Protein AF-A0A3D0I665-F1 (afdb_monomer_lite)

Structure (mmCIF, N/CA/C/O backbone):
data_AF-A0A3D0I665-F1
#
_entry.id   AF-A0A3D0I665-F1
#
loop_
_atom_site.group_PDB
_atom_site.id
_atom_site.type_symbol
_atom_site.label_atom_id
_atom_site.label_alt_id
_atom_site.label_comp_id
_atom_site.label_asym_id
_atom_site.label_entity_id
_atom_site.label_seq_id
_atom_site.pdbx_PDB_ins_code
_atom_site.Cartn_x
_atom_site.Cartn_y
_atom_site.Cartn_z
_atom_site.occupancy
_atom_site.B_iso_or_equiv
_atom_site.auth_seq_id
_atom_site.auth_comp_id
_atom_site.auth_asym_id
_atom_site.auth_atom_id
_atom_site.pdbx_PDB_model_num
ATOM 1 N N . MET A 1 1 ? 45.250 -10.793 -12.141 1.00 33.66 1 MET A N 1
ATOM 2 C CA . MET A 1 1 ? 44.641 -9.459 -12.327 1.00 33.66 1 MET A CA 1
ATOM 3 C C . MET A 1 1 ? 43.153 -9.676 -12.573 1.00 33.66 1 MET A C 1
ATOM 5 O O . MET A 1 1 ? 42.750 -9.914 -13.698 1.00 33.66 1 MET A O 1
ATOM 9 N N . LEU A 1 2 ? 42.382 -9.781 -11.490 1.00 35.19 2 LEU A N 1
ATOM 10 C CA . LEU A 1 2 ? 41.029 -10.352 -11.458 1.00 35.19 2 LEU A CA 1
ATOM 11 C C . LEU A 1 2 ? 40.152 -9.392 -10.640 1.00 35.19 2 LEU A C 1
ATOM 13 O O . LEU A 1 2 ? 39.762 -9.701 -9.528 1.00 35.19 2 LEU A O 1
ATOM 17 N N . LEU A 1 3 ? 40.002 -8.157 -11.130 1.00 36.41 3 LEU A N 1
ATOM 18 C CA . LEU A 1 3 ? 39.345 -7.042 -10.428 1.00 36.41 3 LEU A CA 1
ATOM 19 C C . LEU A 1 3 ? 38.854 -5.999 -11.455 1.00 36.41 3 LEU A C 1
ATOM 21 O O . LEU A 1 3 ? 39.326 -4.869 -11.494 1.00 36.41 3 LEU A O 1
ATOM 25 N N . ALA A 1 4 ? 37.940 -6.405 -12.340 1.00 33.19 4 ALA A N 1
ATOM 26 C CA . ALA A 1 4 ? 37.236 -5.494 -13.257 1.00 33.19 4 ALA A CA 1
ATOM 27 C C . ALA A 1 4 ? 35.790 -5.953 -13.554 1.00 33.19 4 ALA A C 1
ATOM 29 O O . ALA A 1 4 ? 35.271 -5.724 -14.638 1.00 33.19 4 ALA A O 1
ATOM 30 N N . LEU A 1 5 ? 35.139 -6.632 -12.601 1.00 39.28 5 LEU A N 1
ATOM 31 C CA . LEU A 1 5 ? 33.768 -7.161 -12.734 1.00 39.28 5 LEU A CA 1
ATOM 32 C C . LEU A 1 5 ? 32.715 -6.321 -11.983 1.00 39.28 5 LEU A C 1
ATOM 34 O O . LEU A 1 5 ? 31.595 -6.769 -11.784 1.00 39.28 5 LEU A O 1
ATOM 38 N N . GLY A 1 6 ? 33.067 -5.109 -11.546 1.00 36.59 6 GLY A N 1
ATOM 39 C CA . GLY A 1 6 ? 32.238 -4.308 -10.636 1.00 36.59 6 GLY A CA 1
ATOM 40 C C . GLY A 1 6 ? 31.357 -3.225 -11.266 1.00 36.59 6 GLY A C 1
ATOM 41 O O . GLY A 1 6 ? 30.716 -2.503 -10.513 1.00 36.59 6 GLY A O 1
ATOM 42 N N . SER A 1 7 ? 31.331 -3.047 -12.594 1.00 40.44 7 SER A N 1
ATOM 43 C CA . SER A 1 7 ? 30.630 -1.895 -13.205 1.00 40.44 7 SER A CA 1
ATOM 44 C C . SER A 1 7 ? 29.957 -2.138 -14.562 1.00 40.44 7 SER A C 1
ATOM 46 O O . SER A 1 7 ? 29.512 -1.178 -15.183 1.00 40.44 7 SER A O 1
ATOM 48 N N . ALA A 1 8 ? 29.867 -3.381 -15.039 1.00 48.97 8 ALA A N 1
ATOM 49 C CA . ALA A 1 8 ? 29.182 -3.714 -16.290 1.00 48.97 8 ALA A CA 1
ATOM 50 C C . ALA A 1 8 ? 27.974 -4.609 -15.988 1.00 48.97 8 ALA A C 1
ATOM 52 O O . ALA A 1 8 ? 28.059 -5.832 -16.086 1.00 48.97 8 ALA A O 1
ATOM 53 N N . GLY A 1 9 ? 26.870 -4.000 -15.549 1.00 57.94 9 GLY A N 1
ATOM 54 C CA . GLY A 1 9 ? 25.585 -4.695 -15.511 1.00 57.94 9 GLY A CA 1
ATOM 55 C C . GLY A 1 9 ? 25.193 -5.135 -16.924 1.00 57.94 9 GLY A C 1
ATOM 56 O O . GLY A 1 9 ? 25.572 -4.502 -17.911 1.00 57.94 9 GLY A O 1
ATOM 57 N N . CYS A 1 10 ? 24.465 -6.242 -17.041 1.00 78.94 10 CYS A N 1
ATOM 58 C CA . CYS A 1 10 ? 23.887 -6.634 -18.320 1.00 78.94 10 CYS A CA 1
ATOM 59 C C . CYS A 1 10 ? 22.821 -5.616 -18.759 1.00 78.94 10 CYS A C 1
ATOM 61 O O . CYS A 1 10 ? 22.209 -4.942 -17.925 1.00 78.94 10 CYS A O 1
ATOM 63 N N . VAL A 1 11 ? 22.585 -5.496 -20.065 1.00 82.12 11 VAL A N 1
ATOM 64 C CA . VAL A 1 11 ? 21.561 -4.609 -20.635 1.00 82.12 11 VAL A CA 1
ATOM 65 C C . VAL A 1 11 ? 20.194 -4.934 -20.039 1.00 82.12 11 VAL A C 1
ATOM 67 O O . VAL A 1 11 ? 19.443 -4.020 -19.704 1.00 82.12 11 VAL A O 1
ATOM 70 N N . THR A 1 12 ? 19.893 -6.219 -19.827 1.00 79.12 12 THR A N 1
ATOM 71 C CA . THR A 1 12 ? 18.653 -6.651 -19.168 1.00 79.12 12 THR A CA 1
ATOM 72 C C . THR A 1 12 ? 18.549 -6.122 -17.736 1.00 79.12 12 THR A C 1
ATOM 74 O O . THR A 1 12 ? 17.495 -5.621 -17.355 1.00 79.12 12 THR A O 1
ATOM 77 N N . GLY A 1 13 ? 19.633 -6.166 -16.956 1.00 78.62 13 GLY A N 1
ATOM 78 C CA . GLY A 1 13 ? 19.670 -5.617 -15.597 1.00 78.62 13 GLY A CA 1
ATOM 79 C C . GLY A 1 13 ? 19.410 -4.112 -15.588 1.00 78.62 13 GLY A C 1
ATOM 80 O O . GLY A 1 13 ? 18.523 -3.643 -14.884 1.00 78.62 13 GLY A O 1
ATOM 81 N N . HIS A 1 14 ? 20.076 -3.369 -16.474 1.00 83.38 14 HIS A N 1
ATOM 82 C CA . HIS A 1 14 ? 19.853 -1.929 -16.612 1.00 83.38 14 HIS A CA 1
ATOM 83 C C . HIS A 1 14 ? 18.431 -1.569 -17.069 1.00 83.38 14 HIS A C 1
ATOM 85 O O . HIS A 1 14 ? 17.900 -0.540 -16.649 1.00 83.38 14 HIS A O 1
ATOM 91 N N . LEU A 1 15 ? 17.793 -2.400 -17.901 1.00 85.06 15 LEU A N 1
ATOM 92 C CA . LEU A 1 15 ? 16.385 -2.226 -18.267 1.00 85.06 15 LEU A CA 1
ATOM 93 C C . LEU A 1 15 ? 15.468 -2.383 -17.047 1.00 85.06 15 LEU A C 1
ATOM 95 O O . LEU A 1 15 ? 14.568 -1.562 -16.867 1.00 85.06 15 LEU A O 1
ATOM 99 N N . PHE A 1 16 ? 15.711 -3.386 -16.199 1.00 83.81 16 PHE A N 1
ATOM 100 C CA . PHE A 1 16 ? 14.962 -3.575 -14.954 1.00 83.81 16 PHE A CA 1
ATOM 101 C C . PHE A 1 16 ? 15.195 -2.446 -13.954 1.00 83.81 16 PHE A C 1
ATOM 103 O O . PHE A 1 16 ? 14.220 -1.902 -13.438 1.00 83.81 16 PHE A O 1
ATOM 110 N N . ASP A 1 17 ? 16.444 -2.033 -13.744 1.00 84.00 17 ASP A N 1
ATOM 111 C CA . ASP A 1 17 ? 16.779 -0.919 -12.853 1.00 84.00 17 ASP A CA 1
ATOM 112 C C . ASP A 1 17 ? 16.073 0.368 -13.306 1.00 84.00 17 ASP A C 1
ATOM 114 O O . ASP A 1 17 ? 15.386 1.031 -12.527 1.00 84.00 17 ASP A O 1
ATOM 118 N N . ALA A 1 18 ? 16.125 0.674 -14.609 1.00 86.12 18 ALA A N 1
ATOM 119 C CA . ALA A 1 18 ? 15.436 1.827 -15.187 1.00 86.12 18 ALA A CA 1
ATOM 120 C C . ALA A 1 18 ? 13.902 1.718 -15.103 1.00 86.12 18 ALA A C 1
ATOM 122 O O . ALA A 1 18 ? 13.189 2.734 -15.128 1.00 86.12 18 ALA A O 1
ATOM 123 N N . ALA A 1 19 ? 13.371 0.501 -15.022 1.00 88.25 19 ALA A N 1
ATOM 124 C CA . ALA A 1 19 ? 11.950 0.220 -14.886 1.00 88.25 19 ALA A CA 1
ATOM 125 C C . ALA A 1 19 ? 11.481 0.135 -13.433 1.00 88.25 19 ALA A C 1
ATOM 127 O O . ALA A 1 19 ? 10.270 0.194 -13.214 1.00 88.25 19 ALA A O 1
ATOM 128 N N . LEU A 1 20 ? 12.389 0.071 -12.458 1.00 90.25 20 LEU A N 1
ATOM 129 C CA . LEU A 1 20 ? 12.048 -0.027 -11.046 1.00 90.25 20 LEU A CA 1
ATOM 130 C C . LEU A 1 20 ? 11.296 1.223 -10.583 1.00 90.25 20 LEU A C 1
ATOM 132 O O . LEU A 1 20 ? 11.662 2.366 -10.885 1.00 90.25 20 LEU A O 1
ATOM 136 N N . ARG A 1 21 ? 10.200 1.007 -9.869 1.00 92.75 21 ARG A N 1
ATOM 137 C CA . ARG A 1 21 ? 9.340 2.045 -9.315 1.00 92.75 21 ARG A CA 1
ATOM 138 C C . ARG A 1 21 ? 9.183 1.795 -7.833 1.00 92.75 21 ARG A C 1
ATOM 140 O O . ARG A 1 21 ? 8.886 0.681 -7.412 1.00 92.75 21 ARG A O 1
ATOM 147 N N . ARG A 1 22 ? 9.339 2.853 -7.050 1.00 93.38 22 ARG A N 1
ATOM 148 C CA . ARG A 1 22 ? 9.005 2.842 -5.632 1.00 93.38 22 ARG A CA 1
ATOM 149 C C . ARG A 1 22 ? 7.730 3.640 -5.435 1.00 93.38 22 ARG A C 1
ATOM 151 O O . ARG A 1 22 ? 7.621 4.766 -5.913 1.00 93.38 22 ARG A O 1
ATOM 158 N N . GLU A 1 23 ? 6.763 3.048 -4.758 1.00 94.19 23 GLU A N 1
ATOM 159 C CA . GLU A 1 23 ? 5.492 3.681 -4.428 1.00 94.19 23 GLU A CA 1
ATOM 160 C C . GLU A 1 23 ? 5.450 3.895 -2.914 1.00 94.19 23 GLU A C 1
ATOM 162 O O . GLU A 1 23 ? 5.516 2.932 -2.152 1.00 94.19 23 GLU A O 1
ATOM 167 N N . GLN A 1 24 ? 5.372 5.152 -2.478 1.00 93.06 24 GLN A N 1
ATOM 168 C CA . GLN A 1 24 ? 5.305 5.521 -1.059 1.00 93.06 24 GLN A CA 1
ATOM 169 C C . GLN A 1 24 ? 3.990 6.249 -0.770 1.00 93.06 24 GLN A C 1
ATOM 171 O O . GLN A 1 24 ? 3.637 7.152 -1.535 1.00 93.06 24 GLN A O 1
ATOM 176 N N . PRO A 1 25 ? 3.260 5.900 0.302 1.00 92.56 25 PRO A N 1
ATOM 177 C CA . PRO A 1 25 ? 2.035 6.606 0.659 1.00 92.56 25 PRO A CA 1
ATOM 178 C C . PRO A 1 25 ? 2.342 8.060 1.047 1.00 92.56 25 PRO A C 1
ATOM 180 O O . PRO A 1 25 ? 3.292 8.330 1.777 1.00 92.56 25 PRO A O 1
ATOM 183 N N . VAL A 1 26 ? 1.536 9.000 0.551 1.00 92.25 26 VAL A N 1
ATOM 184 C CA . VAL A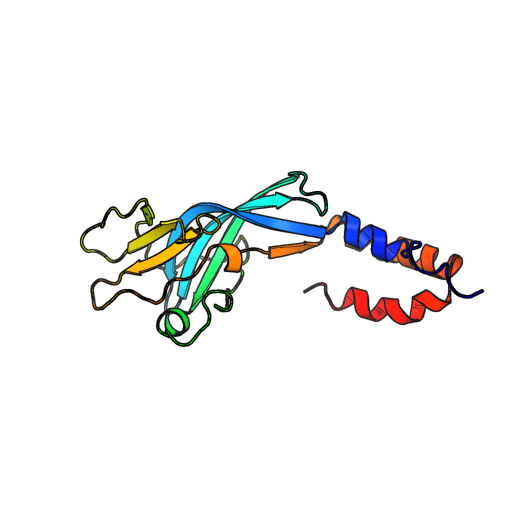 1 26 ? 1.681 10.441 0.844 1.00 92.25 26 VAL A CA 1
ATOM 185 C C . VAL A 1 26 ? 0.405 11.090 1.377 1.00 92.25 26 VAL A C 1
ATOM 187 O O . VAL A 1 26 ? 0.469 12.177 1.944 1.00 92.25 26 VAL A O 1
ATOM 190 N N . SER A 1 27 ? -0.751 10.445 1.208 1.00 91.50 27 SER A N 1
ATOM 191 C CA . SER A 1 27 ? -2.020 10.880 1.797 1.00 91.50 27 SER A CA 1
ATOM 192 C C . SER A 1 27 ? -2.988 9.713 1.943 1.00 91.50 27 SER A C 1
ATOM 194 O O . SER A 1 27 ? -2.988 8.803 1.116 1.00 91.50 27 SER A O 1
ATOM 196 N N . TYR A 1 28 ? -3.844 9.779 2.960 1.00 92.25 28 TYR A N 1
ATOM 197 C CA . TYR A 1 28 ? -4.844 8.764 3.301 1.00 92.25 28 TYR A CA 1
ATOM 198 C C . TYR A 1 28 ? -6.222 9.414 3.250 1.00 92.25 28 TYR A C 1
ATOM 200 O O . TYR A 1 28 ? -6.384 10.537 3.727 1.00 92.25 28 TYR A O 1
ATOM 208 N N . HIS A 1 29 ? -7.196 8.751 2.635 1.00 91.12 29 HIS A N 1
ATOM 209 C CA . HIS A 1 29 ? -8.495 9.379 2.354 1.00 91.12 29 HIS A CA 1
ATOM 210 C C . HIS A 1 29 ? -9.698 8.470 2.582 1.00 91.12 29 HIS A C 1
ATOM 212 O O . HIS A 1 29 ? -10.807 8.984 2.721 1.00 91.12 29 HIS A O 1
ATOM 218 N N . ASP A 1 30 ? -9.496 7.156 2.671 1.00 91.56 30 ASP A N 1
ATOM 219 C CA . ASP A 1 30 ? -10.571 6.205 2.932 1.00 91.56 30 ASP A CA 1
ATOM 220 C C . ASP A 1 30 ? -10.086 5.117 3.889 1.00 91.56 30 ASP A C 1
ATOM 222 O O . ASP A 1 30 ? -8.948 4.656 3.802 1.00 91.56 30 ASP A O 1
ATOM 226 N N . ALA A 1 31 ? -10.962 4.692 4.789 1.00 93.75 31 ALA A N 1
ATOM 227 C CA . ALA A 1 31 ? -10.774 3.503 5.601 1.00 93.75 31 ALA A CA 1
ATOM 228 C C . ALA A 1 31 ? -12.118 2.806 5.757 1.00 93.75 31 ALA A C 1
ATOM 230 O O . ALA A 1 31 ? -13.154 3.449 5.936 1.00 93.75 31 ALA A O 1
ATOM 231 N N . LEU A 1 32 ? -12.116 1.482 5.709 1.00 94.38 32 LEU A N 1
ATOM 232 C CA . LEU A 1 32 ? -13.324 0.687 5.870 1.00 94.38 32 LEU A CA 1
ATOM 233 C C . LEU A 1 32 ? -13.022 -0.661 6.507 1.00 94.38 32 LEU A C 1
ATOM 235 O O . LEU A 1 32 ? -11.926 -1.197 6.378 1.00 94.38 32 LEU A O 1
ATOM 239 N N . ILE A 1 33 ? -14.026 -1.213 7.175 1.00 93.00 33 ILE A N 1
ATOM 240 C CA . ILE A 1 33 ? -14.021 -2.588 7.664 1.00 93.00 33 ILE A CA 1
ATOM 241 C C . ILE A 1 33 ? -14.824 -3.445 6.696 1.00 93.00 33 ILE A C 1
ATOM 243 O O . ILE A 1 33 ? -16.039 -3.265 6.583 1.00 93.00 33 ILE A O 1
ATOM 247 N N . ASP A 1 34 ? -14.148 -4.370 6.023 1.00 92.19 34 ASP A N 1
ATOM 248 C CA . ASP A 1 34 ? -14.741 -5.354 5.119 1.00 92.19 34 ASP A CA 1
ATOM 249 C C . ASP A 1 34 ? -14.516 -6.760 5.682 1.00 92.19 34 ASP A C 1
ATOM 251 O O . ASP A 1 34 ? -13.418 -7.316 5.619 1.00 92.19 34 ASP A O 1
ATOM 255 N N . GLY A 1 35 ? -15.547 -7.310 6.326 1.00 90.19 35 GLY A N 1
ATOM 256 C CA . GLY A 1 35 ? -15.428 -8.563 7.070 1.00 90.19 35 GLY A CA 1
ATOM 257 C C . GLY A 1 35 ? -14.377 -8.469 8.182 1.00 90.19 35 GLY A C 1
ATOM 258 O O . GLY A 1 35 ? -14.490 -7.628 9.071 1.00 90.19 35 GLY A O 1
ATOM 259 N N . ASP A 1 36 ? -13.358 -9.333 8.127 1.00 91.06 36 ASP A N 1
ATOM 260 C CA . ASP A 1 36 ? -12.236 -9.366 9.083 1.00 91.06 36 ASP A CA 1
ATOM 261 C C . ASP A 1 36 ? -11.020 -8.545 8.614 1.00 91.06 36 ASP A C 1
ATOM 263 O O . ASP A 1 36 ? -9.887 -8.800 9.018 1.00 91.06 36 ASP A O 1
ATOM 267 N N . ARG A 1 37 ? -11.221 -7.575 7.715 1.00 93.06 37 ARG A N 1
ATOM 268 C CA . ARG A 1 37 ? -10.135 -6.770 7.147 1.00 93.06 37 ARG A CA 1
ATOM 269 C C . ARG A 1 37 ? -10.388 -5.281 7.342 1.00 93.06 37 ARG A C 1
ATOM 271 O O . ARG A 1 37 ? -11.485 -4.788 7.085 1.00 93.06 37 ARG A O 1
ATOM 278 N N . LEU A 1 38 ? -9.349 -4.556 7.741 1.00 93.06 38 LEU A N 1
ATOM 279 C CA . LEU A 1 38 ? -9.261 -3.110 7.588 1.00 93.06 38 LEU A CA 1
ATOM 280 C C . LEU A 1 38 ? -8.718 -2.819 6.190 1.00 93.06 38 LEU A C 1
ATOM 282 O O . LEU A 1 38 ? -7.580 -3.166 5.890 1.00 93.06 38 LEU A O 1
ATOM 286 N N . VAL A 1 39 ? -9.506 -2.170 5.342 1.00 94.62 39 VAL A N 1
ATOM 287 C CA . VAL A 1 39 ? -9.050 -1.695 4.035 1.00 94.62 39 VAL A CA 1
ATOM 288 C C . VAL A 1 39 ? -8.768 -0.202 4.123 1.00 94.62 39 VAL A C 1
ATOM 290 O O . VAL A 1 39 ? -9.612 0.569 4.577 1.00 94.62 39 VAL A O 1
ATOM 293 N N . LEU A 1 40 ? -7.584 0.199 3.672 1.00 94.44 40 LEU A N 1
ATOM 294 C CA . LEU A 1 40 ? -7.100 1.572 3.663 1.00 94.44 40 LEU A CA 1
ATOM 295 C C . LEU A 1 40 ? -6.906 2.051 2.221 1.00 94.44 40 LEU A C 1
ATOM 297 O O . LEU A 1 40 ? -6.204 1.414 1.432 1.00 94.44 40 LEU A O 1
ATOM 301 N N . GLY A 1 41 ? -7.521 3.184 1.895 1.00 94.06 41 GLY A N 1
ATOM 302 C CA . GLY A 1 41 ? -7.343 3.922 0.650 1.00 94.06 41 GLY A CA 1
ATOM 303 C C . GLY A 1 41 ? -6.329 5.051 0.819 1.00 94.06 41 GLY A C 1
ATOM 304 O O . GLY A 1 41 ? -6.421 5.856 1.752 1.00 94.06 41 GLY A O 1
ATOM 305 N N . TYR A 1 42 ? -5.357 5.110 -0.087 1.00 94.25 42 TYR A N 1
ATOM 306 C CA . TYR A 1 42 ? -4.271 6.081 -0.029 1.00 94.25 42 TYR A CA 1
ATOM 307 C C . TYR A 1 42 ? -3.789 6.493 -1.417 1.00 94.25 42 TYR A C 1
ATOM 309 O O . TYR A 1 42 ? -3.853 5.725 -2.375 1.00 94.25 42 TYR A O 1
ATOM 317 N N . THR A 1 43 ? -3.239 7.700 -1.508 1.00 95.31 43 THR A N 1
ATOM 318 C CA . THR A 1 43 ? -2.488 8.144 -2.680 1.00 95.31 43 THR A CA 1
ATOM 319 C C . THR A 1 43 ? -1.011 7.846 -2.448 1.00 95.31 43 THR A C 1
ATOM 321 O O . THR A 1 43 ? -0.429 8.270 -1.445 1.00 95.31 43 THR A O 1
ATOM 324 N N . ALA A 1 44 ? -0.386 7.143 -3.387 1.00 95.50 44 ALA A N 1
ATOM 325 C CA . ALA A 1 44 ? 1.043 6.872 -3.398 1.00 95.50 44 ALA A CA 1
ATOM 326 C C . ALA A 1 44 ? 1.774 7.797 -4.380 1.00 95.50 44 ALA A C 1
ATOM 328 O O . ALA A 1 44 ? 1.342 7.981 -5.522 1.00 95.50 44 ALA A O 1
ATOM 329 N N . LEU A 1 45 ? 2.908 8.354 -3.956 1.00 95.94 45 LEU A N 1
ATOM 330 C CA . LEU A 1 45 ? 3.879 8.977 -4.847 1.00 95.94 45 LEU A CA 1
ATOM 331 C C . LEU A 1 45 ? 4.735 7.880 -5.478 1.00 95.94 45 LEU A C 1
ATOM 333 O O . LEU A 1 45 ? 5.342 7.076 -4.773 1.00 95.94 45 LEU A O 1
ATOM 337 N N . VAL A 1 46 ? 4.794 7.872 -6.807 1.00 95.44 46 VAL A N 1
ATOM 338 C CA . VAL A 1 46 ? 5.624 6.946 -7.575 1.00 95.44 46 VAL A CA 1
ATOM 339 C C . VAL A 1 46 ? 6.934 7.640 -7.925 1.00 95.44 46 VAL A C 1
ATOM 341 O O . VAL A 1 46 ? 6.924 8.684 -8.584 1.00 95.44 46 VAL A O 1
ATOM 344 N N . THR A 1 47 ? 8.056 7.053 -7.529 1.00 94.44 47 THR A N 1
ATOM 345 C CA . THR A 1 47 ? 9.407 7.521 -7.847 1.00 94.44 47 THR A CA 1
ATOM 346 C C . THR A 1 47 ? 10.197 6.458 -8.609 1.00 94.44 47 THR A C 1
ATOM 348 O O . THR A 1 47 ? 9.850 5.275 -8.598 1.00 94.44 47 THR A O 1
ATOM 351 N N . ASN A 1 48 ? 11.239 6.878 -9.326 1.00 91.56 48 ASN A N 1
ATOM 352 C CA . ASN A 1 48 ? 12.275 5.964 -9.818 1.00 91.56 48 ASN A CA 1
ATOM 353 C C . ASN A 1 48 ? 13.337 5.694 -8.728 1.00 91.56 48 ASN A C 1
ATOM 355 O O . ASN A 1 48 ? 13.258 6.222 -7.617 1.00 91.56 48 ASN A O 1
ATOM 359 N N . ASP A 1 49 ? 14.353 4.907 -9.075 1.00 84.81 49 ASP A N 1
ATOM 360 C CA . ASP A 1 49 ? 15.528 4.614 -8.242 1.00 84.81 49 ASP A CA 1
ATOM 361 C C . ASP A 1 49 ? 16.272 5.873 -7.751 1.00 84.81 49 ASP A C 1
ATOM 363 O O . ASP A 1 49 ? 16.713 5.934 -6.605 1.00 84.81 49 ASP A O 1
ATOM 367 N N . SER A 1 50 ? 16.336 6.918 -8.579 1.00 85.81 50 SER A N 1
ATOM 368 C CA . SER A 1 50 ? 16.973 8.197 -8.268 1.00 85.81 50 SER A CA 1
ATOM 369 C C . SER A 1 50 ? 16.098 9.123 -7.411 1.00 85.81 50 SER A C 1
ATOM 371 O O . SER A 1 50 ? 16.445 10.291 -7.228 1.00 85.81 50 SER A O 1
ATOM 373 N N . GLY A 1 51 ? 14.923 8.667 -6.961 1.00 88.25 51 GLY A N 1
ATOM 374 C CA . GLY A 1 51 ? 13.973 9.453 -6.168 1.00 88.25 51 GLY A CA 1
ATOM 375 C C . GLY A 1 51 ? 13.199 10.523 -6.951 1.00 88.25 51 GLY A C 1
ATOM 376 O O . GLY A 1 51 ? 12.440 11.291 -6.361 1.00 88.25 51 GLY A O 1
ATOM 377 N N . LYS A 1 52 ? 13.340 10.586 -8.279 1.00 93.44 52 LYS A N 1
ATOM 378 C CA . LYS A 1 52 ? 12.574 11.497 -9.136 1.00 93.44 52 LYS A CA 1
ATOM 379 C C . LYS A 1 52 ? 11.106 11.078 -9.149 1.00 93.44 52 LYS A C 1
ATOM 381 O O . LYS A 1 52 ? 10.780 9.946 -9.501 1.00 93.44 52 LYS A O 1
ATOM 386 N N . ALA A 1 53 ? 10.218 12.019 -8.832 1.00 94.44 53 ALA A N 1
ATOM 387 C CA . ALA A 1 53 ? 8.776 11.823 -8.927 1.00 94.44 53 ALA A CA 1
ATOM 388 C C . ALA A 1 53 ? 8.339 11.591 -10.381 1.00 94.44 53 ALA A C 1
ATOM 390 O O . ALA A 1 53 ? 8.657 12.373 -11.280 1.00 94.44 53 ALA A O 1
ATOM 391 N N . LEU A 1 54 ? 7.588 10.514 -10.592 1.00 93.44 54 LEU A N 1
ATOM 392 C CA . LEU A 1 54 ? 7.031 10.114 -11.884 1.00 93.44 54 LEU A CA 1
ATOM 393 C C . LEU A 1 54 ? 5.521 10.345 -11.954 1.00 93.44 54 LEU A C 1
ATOM 395 O O . LEU A 1 54 ? 4.981 10.541 -13.038 1.00 93.44 54 LEU A O 1
ATOM 399 N N . GLY A 1 55 ? 4.838 10.328 -10.810 1.00 94.56 55 GLY A N 1
ATOM 400 C CA . GLY A 1 55 ? 3.402 10.565 -10.741 1.00 94.56 55 GLY A CA 1
ATOM 401 C C . GLY A 1 55 ? 2.812 10.179 -9.394 1.00 94.56 55 GLY A C 1
ATOM 402 O O . GLY A 1 55 ? 3.531 9.851 -8.451 1.00 94.56 55 GLY A O 1
ATOM 403 N N . ARG A 1 56 ? 1.484 10.215 -9.320 1.00 95.38 56 ARG A N 1
ATOM 404 C CA . ARG A 1 56 ? 0.707 9.745 -8.172 1.00 95.38 56 ARG A CA 1
ATOM 405 C C . ARG A 1 56 ? -0.242 8.641 -8.617 1.00 95.38 56 ARG A C 1
ATOM 407 O O . ARG A 1 56 ? -0.697 8.662 -9.761 1.00 95.38 56 ARG A O 1
ATOM 414 N N . LYS A 1 57 ? -0.528 7.697 -7.727 1.00 93.81 57 LYS A N 1
ATOM 415 C CA . LYS A 1 57 ? -1.499 6.626 -7.958 1.00 93.81 57 LYS A CA 1
ATOM 416 C C . LYS A 1 57 ? -2.385 6.437 -6.746 1.00 93.81 57 LYS A C 1
ATOM 418 O O . LYS A 1 57 ? -1.901 6.470 -5.620 1.00 93.81 57 LYS A O 1
ATOM 423 N N . GLU A 1 58 ? -3.658 6.198 -7.003 1.00 93.94 58 GLU A N 1
ATOM 424 C CA . GLU A 1 58 ? -4.583 5.742 -5.977 1.00 93.94 58 GLU A CA 1
ATOM 425 C C . GLU A 1 58 ? -4.352 4.261 -5.712 1.00 93.94 58 GLU A C 1
ATOM 427 O O . GLU A 1 58 ? -4.160 3.481 -6.645 1.00 93.94 58 GLU A O 1
ATOM 432 N N . ARG A 1 59 ? -4.313 3.896 -4.435 1.00 94.25 59 ARG A N 1
ATOM 433 C CA . ARG A 1 59 ? -4.004 2.551 -3.968 1.00 94.25 59 ARG A CA 1
ATOM 434 C C . ARG A 1 59 ? -4.926 2.146 -2.843 1.00 94.25 59 ARG A C 1
ATOM 436 O O . ARG A 1 59 ? -5.486 2.970 -2.118 1.00 94.25 59 ARG A O 1
ATOM 443 N N . ARG A 1 60 ? -5.056 0.831 -2.709 1.00 94.06 60 ARG A N 1
ATOM 444 C CA . ARG A 1 60 ? -5.789 0.186 -1.632 1.00 94.06 60 ARG A CA 1
ATOM 445 C C . ARG A 1 60 ? -4.962 -0.943 -1.052 1.00 94.06 60 ARG A C 1
ATOM 447 O O . ARG A 1 60 ? -4.286 -1.674 -1.780 1.00 94.06 60 ARG A O 1
ATOM 454 N N . ALA A 1 61 ? -5.014 -1.067 0.260 1.00 93.75 61 ALA A N 1
ATOM 455 C CA . ALA A 1 61 ? -4.368 -2.129 1.007 1.00 93.75 61 ALA A CA 1
ATOM 456 C C . ALA A 1 61 ? -5.350 -2.688 2.031 1.00 93.75 61 ALA A C 1
ATOM 458 O O . ALA A 1 61 ? -6.119 -1.925 2.606 1.00 93.75 61 ALA A O 1
ATOM 459 N N . ALA A 1 62 ? -5.324 -3.996 2.250 1.00 93.56 62 ALA A N 1
ATOM 460 C CA . ALA A 1 62 ? -6.098 -4.666 3.276 1.00 93.56 62 ALA A CA 1
ATOM 461 C C . ALA A 1 62 ? -5.164 -5.231 4.348 1.00 93.56 62 ALA A C 1
ATOM 463 O O . ALA A 1 62 ? -4.136 -5.831 4.044 1.00 93.56 62 ALA A O 1
ATOM 464 N N . LEU A 1 63 ? -5.545 -5.039 5.604 1.00 91.62 63 LEU A N 1
ATOM 465 C CA . LEU A 1 63 ? -4.879 -5.580 6.777 1.00 91.62 63 LEU A CA 1
ATOM 466 C C . LEU A 1 63 ? -5.868 -6.468 7.524 1.00 91.62 63 LEU A C 1
ATOM 468 O O . LEU A 1 63 ? -7.023 -6.094 7.720 1.00 91.62 63 LEU A O 1
ATOM 472 N N . SER A 1 64 ? -5.419 -7.639 7.953 1.00 90.69 64 SER A N 1
ATOM 473 C CA . SER A 1 64 ? -6.212 -8.546 8.783 1.00 90.69 64 SER A CA 1
ATOM 474 C C . SER A 1 64 ? -6.470 -7.922 10.157 1.00 90.69 64 SER A C 1
ATOM 476 O O . SER A 1 64 ? -5.538 -7.536 10.864 1.00 90.69 64 SER A O 1
ATOM 478 N N . LEU A 1 65 ? -7.737 -7.842 10.569 1.00 89.25 65 LEU A N 1
ATOM 479 C CA . LEU A 1 65 ? -8.099 -7.403 11.918 1.00 89.25 65 LEU A CA 1
ATOM 480 C C . LEU A 1 65 ? -7.621 -8.399 12.971 1.00 89.25 65 LEU A C 1
ATOM 482 O O . LEU A 1 65 ? -7.298 -7.998 14.088 1.00 89.25 65 LEU A O 1
ATOM 486 N N . THR A 1 66 ? -7.559 -9.685 12.624 1.00 87.88 66 THR A N 1
ATOM 487 C CA . THR A 1 66 ? -6.971 -10.708 13.489 1.00 87.88 66 THR A CA 1
ATOM 488 C C . THR A 1 66 ? -5.493 -10.426 13.744 1.00 87.88 66 THR A C 1
ATOM 490 O O . THR A 1 66 ? -5.067 -10.499 14.894 1.00 87.88 66 THR A O 1
ATOM 493 N N . ASP A 1 67 ? -4.733 -10.017 12.725 1.00 84.94 67 ASP A N 1
ATOM 494 C CA . ASP A 1 67 ? -3.326 -9.648 12.905 1.00 84.94 67 ASP A CA 1
ATOM 495 C C . ASP A 1 67 ? -3.191 -8.336 13.677 1.00 84.94 67 ASP A C 1
ATOM 497 O O . ASP A 1 67 ? -2.392 -8.259 14.597 1.00 84.94 67 ASP A O 1
ATOM 501 N N . LEU A 1 68 ? -4.035 -7.332 13.434 1.00 84.25 68 LEU A N 1
ATOM 502 C CA . LEU A 1 68 ? -4.005 -6.086 14.214 1.00 84.25 68 LEU A CA 1
ATOM 503 C C . LEU A 1 68 ? -4.362 -6.274 15.705 1.00 84.25 68 LEU A C 1
ATOM 505 O O . LEU A 1 68 ? -4.047 -5.415 16.527 1.00 84.25 68 LEU A O 1
ATOM 509 N N . ARG A 1 69 ? -5.010 -7.383 16.090 1.00 82.75 69 ARG A N 1
ATOM 510 C CA . ARG A 1 69 ? -5.225 -7.746 17.509 1.00 82.75 69 ARG A CA 1
ATOM 511 C C . ARG A 1 69 ? -3.981 -8.352 18.161 1.00 82.75 69 ARG A C 1
ATOM 513 O O . ARG A 1 69 ? -3.927 -8.476 19.385 1.00 82.75 69 ARG A O 1
ATOM 520 N N . ARG A 1 70 ? -3.001 -8.767 17.361 1.00 78.12 70 ARG A N 1
ATOM 521 C CA . ARG A 1 70 ? -1.767 -9.402 17.813 1.00 78.12 70 ARG A CA 1
ATOM 522 C C . ARG A 1 70 ? -0.742 -8.338 18.182 1.00 78.12 70 ARG A C 1
ATOM 524 O O . ARG A 1 70 ? -0.133 -7.711 17.325 1.00 78.12 70 ARG A O 1
ATOM 531 N N . HIS A 1 71 ? -0.533 -8.152 19.483 1.00 69.12 71 HIS A N 1
ATOM 532 C CA . HIS A 1 71 ? 0.503 -7.256 20.011 1.00 69.12 71 HIS A CA 1
ATOM 533 C C . HIS A 1 71 ? 1.923 -7.857 19.944 1.00 69.12 71 HIS A C 1
ATOM 535 O O . HIS A 1 71 ? 2.879 -7.199 20.344 1.00 69.12 71 HIS A O 1
ATOM 541 N N . ASP A 1 72 ? 2.069 -9.107 19.484 1.00 71.38 72 ASP A N 1
ATOM 542 C CA . ASP A 1 72 ? 3.342 -9.830 19.373 1.00 71.38 72 ASP A CA 1
ATOM 543 C C . AS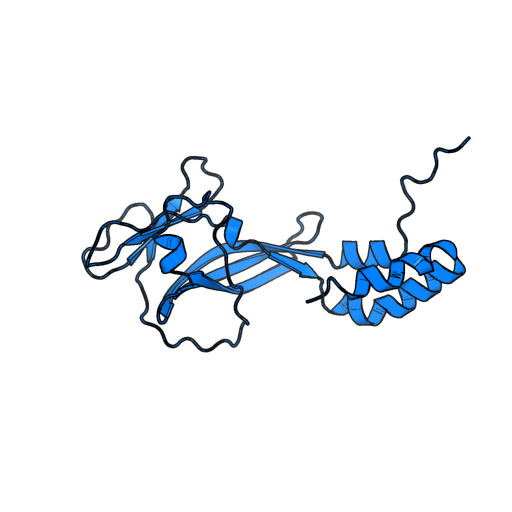P A 1 72 ? 4.068 -9.619 18.035 1.00 71.38 72 ASP A C 1
ATOM 545 O O . ASP A 1 72 ? 5.224 -10.023 17.903 1.00 71.38 72 ASP A O 1
ATOM 549 N N . LEU A 1 73 ? 3.426 -8.986 17.048 1.00 63.47 73 LEU A N 1
ATOM 550 C CA . LEU A 1 73 ? 4.059 -8.699 15.764 1.00 63.47 73 LEU A CA 1
ATOM 551 C C . LEU A 1 73 ? 4.895 -7.412 15.848 1.00 63.47 73 LEU A C 1
ATOM 553 O O . LEU A 1 73 ? 4.398 -6.389 16.326 1.00 63.47 73 LEU A O 1
ATOM 557 N N . PRO A 1 74 ? 6.154 -7.418 15.364 1.00 66.88 74 PRO A N 1
ATOM 558 C CA . PRO A 1 74 ? 6.875 -6.173 15.165 1.00 66.88 74 PRO A CA 1
ATOM 559 C C . PRO A 1 74 ? 6.102 -5.327 14.153 1.00 66.88 74 PRO A C 1
ATOM 561 O O . PRO A 1 74 ? 5.645 -5.832 13.129 1.00 66.88 74 PRO A O 1
ATOM 564 N N . VAL A 1 75 ? 5.956 -4.037 14.447 1.00 63.38 75 VAL A N 1
ATOM 565 C CA . VAL A 1 75 ? 5.037 -3.146 13.722 1.00 63.38 75 VAL A CA 1
ATOM 566 C C . VAL A 1 75 ? 5.376 -3.005 12.229 1.00 63.38 75 VAL A C 1
ATOM 568 O O . VAL A 1 75 ? 4.521 -2.710 11.401 1.00 63.38 75 VAL A O 1
ATOM 571 N N . GLU A 1 76 ? 6.624 -3.279 11.864 1.00 62.16 76 GLU A N 1
ATOM 572 C CA . GLU A 1 76 ? 7.110 -3.268 10.482 1.00 62.16 76 GLU A CA 1
ATOM 573 C C . GLU A 1 76 ? 6.720 -4.527 9.681 1.00 62.16 76 GLU A C 1
ATOM 575 O O . GLU A 1 76 ? 6.872 -4.550 8.463 1.00 62.16 76 GLU A O 1
ATOM 580 N N . ALA A 1 77 ? 6.219 -5.577 10.342 1.00 65.62 77 ALA A N 1
ATOM 581 C CA . ALA A 1 77 ? 5.954 -6.887 9.745 1.00 65.62 77 ALA A CA 1
ATOM 582 C C . ALA A 1 77 ? 4.462 -7.221 9.611 1.00 65.62 77 ALA A C 1
ATOM 584 O O . ALA A 1 77 ? 4.122 -8.384 9.380 1.00 65.62 77 ALA A O 1
ATOM 585 N N . PHE A 1 78 ? 3.563 -6.242 9.767 1.00 73.56 78 PHE A N 1
ATOM 586 C CA . PHE A 1 78 ? 2.144 -6.501 9.539 1.00 73.56 78 PHE A CA 1
ATOM 587 C C . PHE A 1 78 ? 1.931 -6.982 8.099 1.00 73.56 78 PHE A C 1
ATOM 589 O O . PHE A 1 78 ? 2.343 -6.293 7.163 1.00 73.56 78 PHE A O 1
ATOM 596 N N . PRO A 1 79 ? 1.305 -8.154 7.894 1.00 79.31 79 PRO A N 1
ATOM 597 C CA . PRO A 1 79 ? 1.031 -8.646 6.557 1.00 79.31 79 PRO A CA 1
ATOM 598 C C . PRO A 1 79 ? -0.004 -7.731 5.898 1.00 79.31 79 PRO A C 1
ATOM 600 O O . PRO A 1 79 ? -1.164 -7.671 6.310 1.00 79.31 79 PRO A O 1
ATOM 603 N N . VAL A 1 80 ? 0.435 -6.999 4.875 1.00 86.56 80 VAL A N 1
ATOM 604 C CA . VAL A 1 80 ? -0.420 -6.114 4.086 1.00 86.56 80 VAL A CA 1
ATOM 605 C C . VAL A 1 80 ? -0.754 -6.792 2.766 1.00 86.56 80 VAL A C 1
ATOM 607 O O . VAL A 1 80 ? 0.124 -7.079 1.955 1.00 86.56 80 VAL A O 1
ATOM 610 N N . GLU A 1 81 ? -2.042 -7.003 2.521 1.00 91.31 81 GLU A N 1
ATOM 611 C CA . GLU A 1 81 ? -2.540 -7.448 1.226 1.00 91.31 81 GLU A CA 1
ATOM 612 C C . GLU A 1 81 ? -2.743 -6.232 0.319 1.00 91.31 81 GLU A C 1
ATOM 614 O O . GLU A 1 81 ? -3.451 -5.274 0.636 1.00 91.31 81 GLU A O 1
ATOM 619 N N . HIS A 1 82 ? -2.097 -6.251 -0.835 1.00 89.94 82 HIS A N 1
ATOM 620 C CA . HIS A 1 82 ? -2.170 -5.184 -1.814 1.00 89.94 82 HIS A CA 1
ATOM 621 C C . HIS A 1 82 ? -3.314 -5.440 -2.791 1.00 89.94 82 HIS A C 1
ATOM 623 O O . HIS A 1 82 ? -3.219 -6.306 -3.652 1.00 89.94 82 HIS A O 1
ATOM 629 N N . LEU A 1 83 ? -4.394 -4.670 -2.656 1.00 89.19 83 LEU A N 1
ATOM 630 C CA . LEU A 1 83 ? -5.575 -4.838 -3.497 1.00 89.19 83 LEU A CA 1
ATOM 631 C C . LEU A 1 83 ? -5.349 -4.258 -4.895 1.00 89.19 83 LEU A C 1
ATOM 633 O O . LEU A 1 83 ? -4.610 -3.277 -5.065 1.00 89.19 83 LEU A O 1
ATOM 637 N N . ALA A 1 84 ? -6.019 -4.861 -5.877 1.00 86.88 84 ALA A N 1
ATOM 638 C CA . ALA A 1 84 ? -6.113 -4.323 -7.223 1.00 86.88 84 ALA A CA 1
ATOM 639 C C . ALA A 1 84 ? -6.947 -3.033 -7.222 1.00 86.88 84 ALA A C 1
ATOM 641 O O . ALA A 1 84 ? -7.808 -2.817 -6.361 1.00 86.88 84 ALA A O 1
ATOM 642 N N . ASP A 1 85 ? -6.693 -2.163 -8.198 1.00 78.88 85 ASP A N 1
ATOM 643 C CA . ASP A 1 85 ? -7.342 -0.849 -8.271 1.00 78.88 85 ASP A CA 1
ATOM 644 C C . ASP A 1 85 ? -8.874 -0.970 -8.471 1.00 78.88 85 ASP A C 1
ATOM 646 O O . ASP A 1 85 ? -9.630 -0.079 -8.075 1.00 78.88 85 ASP A O 1
ATOM 650 N N . ASP A 1 86 ? -9.344 -2.091 -9.027 1.00 80.94 86 ASP A N 1
ATOM 651 C CA . ASP A 1 86 ? -10.745 -2.418 -9.312 1.00 80.94 86 ASP A CA 1
ATOM 652 C C . ASP A 1 86 ? -11.403 -3.360 -8.286 1.00 80.94 86 ASP A C 1
ATOM 654 O O . ASP A 1 86 ? -12.579 -3.702 -8.441 1.00 80.94 86 ASP A O 1
ATOM 658 N N . SER A 1 87 ? -10.702 -3.743 -7.210 1.00 81.69 87 SER A N 1
ATOM 659 C CA . SER A 1 87 ? -11.282 -4.576 -6.151 1.00 81.69 87 SER A CA 1
ATOM 660 C C . SER A 1 87 ? -12.558 -3.928 -5.576 1.00 81.69 87 SER A C 1
ATOM 662 O O . SER A 1 87 ? -12.526 -2.748 -5.192 1.00 81.69 87 SER A O 1
ATOM 664 N N . PRO A 1 88 ? -13.684 -4.668 -5.492 1.00 81.06 88 PRO A N 1
ATOM 665 C CA . PRO A 1 88 ? -14.931 -4.134 -4.957 1.00 81.06 88 PRO A CA 1
ATOM 666 C C . PRO A 1 88 ? -14.781 -3.787 -3.474 1.00 81.06 88 PRO A C 1
ATOM 668 O O . PRO A 1 88 ? -14.108 -4.490 -2.726 1.00 81.06 88 PRO A O 1
ATOM 671 N N . LEU A 1 89 ? -15.429 -2.700 -3.050 1.00 82.69 89 LEU A N 1
ATOM 672 C CA . LEU A 1 89 ? -15.477 -2.279 -1.651 1.00 82.69 89 LEU A CA 1
ATOM 673 C C . LEU A 1 89 ? -16.871 -2.552 -1.092 1.00 82.69 89 LEU A C 1
ATOM 675 O O . LEU A 1 89 ? -17.830 -1.881 -1.472 1.00 82.69 89 LEU A O 1
ATOM 679 N N . THR A 1 90 ? -16.981 -3.528 -0.194 1.00 86.56 90 THR A N 1
ATOM 680 C CA . THR A 1 90 ? -18.267 -3.978 0.371 1.00 86.56 90 THR A CA 1
ATOM 681 C C . THR A 1 90 ? -18.457 -3.632 1.847 1.00 86.56 90 THR A C 1
ATOM 683 O O . THR A 1 90 ? -19.532 -3.855 2.401 1.00 86.56 90 THR A O 1
ATOM 686 N N . GLY A 1 91 ? -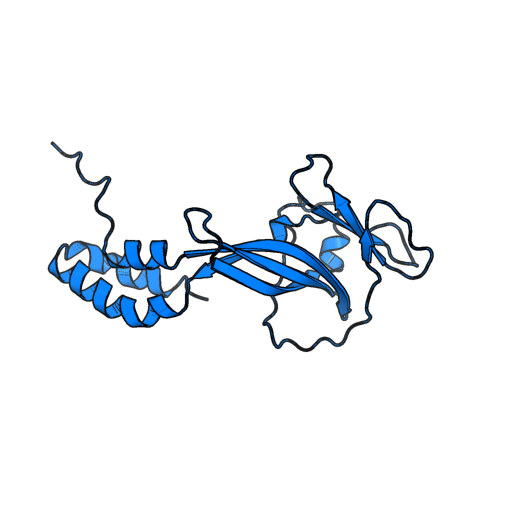17.433 -3.059 2.480 1.00 87.44 91 GLY A N 1
ATOM 687 C CA . GLY A 1 91 ? -17.386 -2.830 3.918 1.00 87.44 91 GLY A CA 1
ATOM 688 C C . GLY A 1 91 ? -18.012 -1.525 4.429 1.00 87.44 91 GLY A C 1
ATOM 689 O O . GLY A 1 91 ? -18.420 -0.634 3.681 1.00 87.44 91 GLY A O 1
ATOM 690 N N . ARG A 1 92 ? -18.036 -1.395 5.760 1.00 91.56 92 ARG A N 1
ATOM 691 C CA . ARG A 1 92 ? -18.464 -0.185 6.480 1.00 91.56 92 ARG A CA 1
ATOM 692 C C . ARG A 1 92 ? -17.318 0.821 6.538 1.00 91.56 92 ARG A C 1
ATOM 694 O O . ARG A 1 92 ? -16.271 0.506 7.097 1.00 91.56 92 ARG A O 1
ATOM 701 N N . ARG A 1 93 ? -17.541 2.049 6.063 1.00 91.88 93 ARG A N 1
ATOM 702 C CA . ARG A 1 93 ? -16.562 3.142 6.180 1.00 91.88 93 ARG A CA 1
ATOM 703 C C . ARG A 1 93 ? -16.305 3.545 7.629 1.00 91.88 93 ARG A C 1
ATOM 705 O O . ARG A 1 93 ? -17.230 3.595 8.440 1.00 91.88 93 ARG A O 1
ATOM 712 N N . LEU A 1 94 ? -15.052 3.870 7.912 1.00 91.06 94 LEU A N 1
ATOM 713 C CA . LEU A 1 94 ? -14.580 4.419 9.170 1.00 91.06 94 LEU A CA 1
ATOM 714 C C . LEU A 1 94 ? -14.189 5.888 8.969 1.00 91.06 94 LEU A C 1
ATOM 716 O O . LEU A 1 94 ? -13.517 6.212 7.988 1.00 91.06 94 LEU A O 1
ATOM 720 N N . PRO A 1 95 ? -14.570 6.788 9.887 1.00 90.31 95 PRO A N 1
ATOM 721 C CA . PRO A 1 95 ? -14.005 8.124 9.910 1.00 90.31 95 PRO A CA 1
ATOM 722 C C . PRO A 1 95 ? -12.499 8.059 10.205 1.00 90.31 95 PRO A C 1
ATOM 724 O O . PRO A 1 95 ? -12.042 7.261 11.029 1.00 90.31 95 PRO A O 1
ATOM 727 N N . LEU A 1 96 ? -11.746 8.925 9.527 1.00 90.12 96 LEU A N 1
ATOM 728 C CA . LEU A 1 96 ? -10.326 9.150 9.775 1.00 90.12 96 LEU A CA 1
ATOM 729 C C . LEU A 1 96 ? -10.173 10.288 10.786 1.00 90.12 96 LEU A C 1
ATOM 731 O O . LEU A 1 96 ? -10.693 11.384 10.571 1.00 90.12 96 LEU A O 1
ATOM 735 N N . ALA A 1 97 ? -9.463 10.027 11.877 1.00 88.62 97 ALA A N 1
ATOM 736 C CA . ALA A 1 97 ? -9.158 11.002 12.912 1.00 88.62 97 ALA A CA 1
ATOM 737 C C . ALA A 1 97 ? -7.681 11.399 12.809 1.00 88.62 97 ALA A C 1
ATOM 739 O O . ALA A 1 97 ? -6.807 10.582 13.081 1.00 88.62 97 ALA A O 1
ATOM 740 N N . THR A 1 98 ? -7.396 12.633 12.397 1.00 84.38 98 THR A N 1
ATOM 741 C CA . THR A 1 98 ? -6.028 13.169 12.352 1.00 84.38 98 THR A CA 1
ATOM 742 C C . THR A 1 98 ? -5.729 13.989 13.609 1.00 84.38 98 THR A C 1
ATOM 744 O O . THR A 1 98 ? -6.630 14.607 14.181 1.00 84.38 98 THR A O 1
ATOM 747 N N . ASP A 1 99 ? -4.460 14.022 14.017 1.00 70.44 99 ASP A N 1
ATOM 748 C CA . ASP A 1 99 ? -3.928 14.909 15.067 1.00 70.44 99 ASP A CA 1
ATOM 749 C C . ASP A 1 99 ? -4.531 14.702 16.470 1.00 70.44 99 ASP A C 1
ATOM 751 O O . ASP A 1 99 ? -4.870 15.664 17.164 1.00 70.44 99 ASP A O 1
ATOM 755 N N . GLY A 1 100 ? -4.696 13.444 16.896 1.00 61.59 100 GLY A N 1
ATOM 756 C CA . GLY A 1 100 ? -5.141 13.105 18.257 1.00 61.59 100 GLY A CA 1
ATOM 757 C C . GLY A 1 100 ? -6.559 13.579 18.596 1.00 61.59 100 GLY A C 1
ATOM 758 O O . GLY A 1 100 ? -6.970 13.577 19.758 1.00 61.59 100 GLY A O 1
ATOM 759 N N . ARG A 1 101 ? -7.330 14.018 17.595 1.00 64.38 101 ARG A N 1
ATOM 760 C CA . ARG A 1 101 ? -8.719 14.416 17.787 1.00 64.38 101 ARG A CA 1
ATOM 761 C C . ARG A 1 101 ? -9.566 13.161 17.921 1.00 64.38 101 ARG A C 1
ATOM 763 O O . ARG A 1 101 ? -9.957 12.574 16.917 1.00 64.38 101 ARG A O 1
ATOM 770 N N . GLU A 1 102 ? -9.872 12.772 19.155 1.00 64.38 102 GLU A N 1
ATOM 771 C CA . GLU A 1 102 ? -10.828 11.697 19.408 1.00 64.38 102 GLU A CA 1
ATOM 772 C C . GLU A 1 102 ? -12.157 12.019 18.720 1.00 64.38 102 GLU A C 1
ATOM 774 O O . GLU A 1 102 ? -12.841 13.006 19.018 1.00 64.38 102 GLU A O 1
ATOM 779 N N . VAL A 1 103 ? -12.516 11.174 17.760 1.00 65.19 103 VAL A N 1
ATOM 780 C CA . VAL A 1 103 ? -13.857 11.146 17.200 1.00 65.19 103 VAL A CA 1
ATOM 781 C C . VAL A 1 103 ? -14.631 10.241 18.145 1.00 65.19 103 VAL A C 1
ATOM 783 O O . VAL A 1 103 ? -14.374 9.045 18.204 1.00 65.19 103 VAL A O 1
ATOM 786 N N . GLY A 1 104 ? -15.515 10.815 18.966 1.00 63.09 104 GLY A N 1
ATOM 787 C CA . GLY A 1 104 ? -16.368 10.018 19.851 1.00 63.09 104 GLY A CA 1
ATOM 788 C C . GLY A 1 104 ? -17.106 8.916 19.078 1.00 63.09 104 GLY A C 1
ATOM 789 O O . GLY A 1 104 ? -17.231 9.003 17.858 1.00 63.09 104 GLY A O 1
ATOM 790 N N . SER A 1 105 ? -17.601 7.896 19.793 1.00 64.69 105 SER A N 1
ATOM 791 C CA . SER A 1 105 ? -18.307 6.732 19.219 1.00 64.69 105 SER A CA 1
ATOM 792 C C . SER A 1 105 ? -19.198 7.145 18.034 1.00 64.69 105 SER A C 1
ATOM 794 O O . SER A 1 105 ? -20.076 7.997 18.221 1.00 64.69 105 SER A O 1
ATOM 796 N N . PRO A 1 106 ? -18.962 6.632 16.809 1.00 78.31 106 PRO A N 1
ATOM 797 C CA . PRO A 1 106 ? -18.601 5.249 16.448 1.00 78.31 106 PRO A CA 1
ATOM 798 C C . PRO A 1 106 ? -17.095 4.936 16.304 1.00 78.31 106 PRO A C 1
ATOM 800 O O . PRO A 1 106 ? -16.248 5.798 16.483 1.00 78.31 106 PRO A O 1
ATOM 803 N N . ALA A 1 107 ? -16.778 3.675 15.966 1.00 86.75 107 ALA A N 1
ATOM 804 C CA . ALA A 1 107 ? -15.430 3.206 15.618 1.00 86.75 107 ALA A CA 1
ATOM 805 C C . ALA A 1 107 ? -14.756 4.087 14.548 1.00 86.75 107 ALA A C 1
ATOM 807 O O . ALA A 1 107 ? -15.420 4.505 13.596 1.00 86.75 107 ALA A O 1
ATOM 808 N N . TYR A 1 108 ? -13.449 4.316 14.678 1.00 90.38 108 TYR A N 1
ATOM 809 C CA . TYR A 1 108 ? -12.666 5.225 13.832 1.00 90.38 108 TYR A CA 1
ATOM 810 C C . TYR A 1 108 ? -11.213 4.757 13.675 1.00 90.38 108 TYR A C 1
ATOM 812 O O . TYR A 1 108 ? -10.722 3.943 14.459 1.00 90.38 108 TYR A O 1
ATOM 820 N N . LEU A 1 109 ? -10.517 5.281 12.662 1.00 91.50 109 LEU A N 1
ATOM 821 C CA . LEU A 1 109 ? -9.083 5.061 12.466 1.00 91.50 109 LEU A CA 1
ATOM 822 C C . LEU A 1 109 ? -8.314 6.337 12.829 1.00 91.50 109 LEU A C 1
ATOM 824 O O . LEU A 1 109 ? -8.464 7.358 12.155 1.00 91.50 109 LEU A O 1
ATOM 828 N N . ALA A 1 110 ? -7.505 6.281 13.884 1.00 90.69 110 ALA A N 1
ATOM 829 C CA . ALA A 1 110 ? -6.590 7.355 14.246 1.00 90.69 110 ALA A CA 1
ATOM 830 C C . ALA A 1 110 ? -5.355 7.321 13.341 1.00 90.69 110 ALA A C 1
ATOM 832 O O . ALA A 1 110 ? -4.801 6.251 13.086 1.00 90.69 110 ALA A O 1
ATOM 833 N N . ILE A 1 111 ? -4.947 8.493 12.864 1.00 90.44 111 ILE A N 1
ATOM 834 C CA . ILE A 1 111 ? -3.774 8.716 12.024 1.00 90.44 111 ILE A CA 1
ATOM 835 C C . ILE A 1 111 ? -2.902 9.748 12.732 1.00 90.44 111 ILE A C 1
ATOM 837 O O . ILE A 1 111 ? -3.274 10.919 12.850 1.00 90.44 111 ILE A O 1
ATOM 841 N N . GLU A 1 112 ? -1.737 9.314 13.193 1.00 87.94 112 GLU A N 1
ATOM 842 C CA . GLU A 1 112 ? -0.825 10.139 13.982 1.00 87.94 112 GLU A CA 1
ATOM 843 C C . GLU A 1 112 ? 0.588 10.068 13.412 1.00 87.94 112 GLU A C 1
ATOM 845 O O . GLU A 1 112 ? 0.978 9.079 12.794 1.00 87.94 112 GLU A O 1
ATOM 850 N N . ALA A 1 113 ? 1.387 11.112 13.619 1.00 82.94 113 ALA A N 1
ATOM 851 C CA . ALA A 1 113 ? 2.817 10.997 13.369 1.00 82.94 113 ALA A CA 1
ATOM 852 C C . ALA A 1 113 ? 3.406 9.972 14.350 1.00 82.94 113 ALA A C 1
ATOM 854 O O . ALA A 1 113 ? 3.152 10.040 15.553 1.00 82.94 113 ALA A O 1
ATOM 855 N N . ALA A 1 114 ? 4.184 9.019 13.841 1.00 75.81 114 ALA A N 1
ATOM 856 C CA . ALA A 1 114 ? 4.905 8.078 14.683 1.00 75.81 114 ALA A CA 1
ATOM 857 C C . ALA A 1 114 ? 5.890 8.838 15.599 1.00 75.81 114 ALA A C 1
ATOM 859 O O . ALA A 1 114 ? 6.337 9.936 15.246 1.00 75.81 114 ALA A O 1
ATOM 860 N N . PRO A 1 115 ? 6.270 8.276 16.764 1.00 72.00 115 PRO A N 1
ATOM 861 C CA . PRO A 1 115 ? 7.143 8.956 17.729 1.00 72.00 115 PRO A CA 1
ATOM 862 C C . PRO A 1 115 ? 8.501 9.400 17.165 1.00 72.00 115 PRO A C 1
ATOM 864 O O . PRO A 1 115 ? 9.130 10.308 17.704 1.00 72.00 115 PRO A O 1
ATOM 867 N N . ASP A 1 116 ? 8.962 8.762 16.089 1.00 71.50 116 ASP A N 1
ATOM 868 C CA . ASP A 1 116 ? 10.212 9.078 15.398 1.00 71.50 116 ASP A CA 1
ATOM 869 C C . ASP A 1 116 ? 10.084 10.215 14.362 1.00 71.50 116 ASP A C 1
ATOM 871 O O . ASP A 1 116 ? 11.091 10.668 13.810 1.00 71.50 116 ASP A O 1
ATOM 875 N N . GLY A 1 117 ? 8.856 10.677 14.096 1.00 67.50 117 GLY A N 1
ATOM 876 C CA . GLY A 1 117 ? 8.520 11.722 13.131 1.00 67.50 117 GLY A CA 1
ATOM 877 C C . GLY A 1 117 ? 8.748 11.344 11.666 1.00 67.50 117 GLY A C 1
ATOM 878 O O . GLY A 1 117 ? 8.665 12.218 10.802 1.00 67.50 117 GLY A O 1
ATOM 879 N N . ARG A 1 118 ? 9.071 10.080 11.368 1.00 71.00 118 ARG A N 1
ATOM 880 C CA . ARG A 1 118 ? 9.390 9.614 10.007 1.00 71.00 118 ARG A CA 1
ATOM 881 C C . ARG A 1 118 ? 8.242 8.863 9.366 1.00 71.00 118 ARG A C 1
ATOM 883 O O . ARG A 1 118 ? 8.121 8.878 8.143 1.00 71.00 118 ARG A O 1
ATOM 890 N N . GLU A 1 119 ? 7.415 8.230 10.183 1.00 82.31 119 GLU A N 1
ATOM 891 C CA . GLU A 1 119 ? 6.318 7.394 9.718 1.00 82.31 119 GLU A CA 1
ATOM 892 C C . GLU A 1 119 ? 4.973 7.910 10.229 1.00 82.31 119 GLU A C 1
ATOM 894 O O . GLU A 1 119 ? 4.888 8.717 11.154 1.00 82.31 119 GLU A O 1
ATOM 899 N N . THR A 1 120 ? 3.895 7.472 9.588 1.00 87.12 120 THR A N 1
ATOM 900 C CA . THR A 1 120 ? 2.535 7.685 10.083 1.00 87.12 120 THR A CA 1
ATOM 901 C C . THR A 1 120 ? 2.073 6.410 10.776 1.00 87.12 120 THR A C 1
ATOM 903 O O . THR A 1 120 ? 2.148 5.334 10.186 1.00 87.12 120 THR A O 1
ATOM 906 N N . SER A 1 121 ? 1.622 6.535 12.019 1.00 89.19 121 SER A N 1
ATOM 907 C CA . SER A 1 121 ? 0.999 5.485 12.820 1.00 89.19 121 SER A CA 1
ATOM 908 C C . SER A 1 121 ? -0.505 5.449 12.581 1.00 89.19 121 SER A C 1
ATOM 910 O O . SER A 1 121 ? -1.155 6.495 12.500 1.00 89.19 121 SER A O 1
ATOM 912 N N . PHE A 1 122 ? -1.054 4.243 12.518 1.00 89.69 122 PHE A N 1
ATOM 913 C CA . PHE A 1 122 ? -2.477 3.980 12.386 1.00 89.69 122 PHE A CA 1
ATOM 914 C C . PHE A 1 122 ? -2.956 3.132 13.551 1.00 89.69 122 PHE A C 1
ATOM 916 O O . PHE A 1 122 ? -2.442 2.034 13.764 1.00 89.69 122 PHE A O 1
ATOM 923 N N . VAL A 1 123 ? -3.975 3.605 14.266 1.00 90.25 123 VAL A N 1
ATOM 924 C CA . VAL A 1 123 ? -4.587 2.869 15.379 1.00 90.25 123 VAL A CA 1
ATOM 925 C C . VAL A 1 123 ? -6.084 2.764 15.142 1.00 90.25 123 VAL A C 1
ATOM 927 O O . VAL A 1 123 ? -6.788 3.769 15.035 1.00 90.25 123 VAL A O 1
ATOM 930 N N . LEU A 1 124 ? -6.587 1.534 15.036 1.00 90.06 124 LEU A N 1
ATOM 931 C CA . LEU A 1 124 ? -8.021 1.288 14.937 1.00 90.06 124 LEU A CA 1
ATOM 932 C C . LEU A 1 124 ? -8.641 1.332 16.338 1.00 90.06 124 LEU A C 1
ATOM 934 O O . LEU A 1 124 ? -8.259 0.561 17.220 1.00 90.06 124 LEU A O 1
ATOM 938 N N . HIS A 1 125 ? -9.630 2.205 16.514 1.00 88.06 125 HIS A N 1
ATOM 939 C CA . HIS A 1 125 ? -10.456 2.279 17.712 1.00 88.06 125 HIS A CA 1
ATOM 940 C C . HIS A 1 125 ? -11.826 1.685 17.406 1.00 88.06 125 HIS A C 1
ATOM 942 O O . HIS A 1 125 ? -12.566 2.200 16.565 1.00 88.06 125 HIS A O 1
ATOM 948 N N . ASP A 1 126 ? -12.169 0.596 18.088 1.00 83.62 126 ASP A N 1
ATOM 949 C CA . ASP A 1 126 ? -13.488 -0.019 17.985 1.00 83.62 126 ASP A CA 1
ATOM 950 C C . ASP A 1 126 ? -14.385 0.395 19.159 1.00 83.62 126 ASP A C 1
ATOM 952 O O . ASP A 1 126 ? -13.928 0.616 20.276 1.00 83.62 126 ASP A O 1
ATOM 956 N N . SER A 1 127 ? -15.691 0.479 18.911 1.00 73.12 127 SER A N 1
ATOM 957 C CA . SER A 1 127 ? -16.699 0.846 19.912 1.00 73.12 127 SER A CA 1
ATOM 958 C C . SER A 1 127 ? -16.853 -0.177 21.047 1.00 73.12 127 SER A C 1
ATOM 960 O O . SER A 1 127 ? -17.443 0.146 22.075 1.00 73.12 127 SER A O 1
ATOM 962 N N . SER A 1 128 ? -16.359 -1.404 20.858 1.00 67.06 128 SER A N 1
ATOM 963 C CA . SER A 1 128 ? -16.583 -2.552 21.750 1.00 67.06 128 SER A CA 1
ATOM 964 C C . SER A 1 128 ? -15.375 -2.966 22.597 1.00 67.06 128 SER A C 1
ATOM 966 O O . SER A 1 128 ? -15.493 -3.916 23.372 1.00 67.06 128 SER A O 1
ATOM 968 N N . GLY A 1 129 ? -14.219 -2.307 22.468 1.00 67.75 129 GLY A N 1
ATOM 969 C CA . GLY A 1 129 ? -12.979 -2.769 23.097 1.00 67.75 129 GLY A CA 1
ATOM 970 C C . GLY A 1 129 ? -11.874 -1.718 23.180 1.00 67.75 129 GLY A C 1
ATOM 971 O O . GLY A 1 129 ? -12.084 -0.545 22.889 1.00 67.75 129 GLY A O 1
ATOM 972 N N . GLY A 1 130 ? -10.690 -2.156 23.620 1.00 70.94 130 GLY A N 1
ATOM 973 C CA . GLY A 1 130 ? -9.474 -1.342 23.585 1.00 70.94 130 GLY A CA 1
ATOM 974 C C . GLY A 1 130 ? -8.948 -1.139 22.156 1.00 70.94 130 GLY A C 1
ATOM 975 O O . GLY A 1 130 ? -9.396 -1.829 21.235 1.00 70.94 130 GLY A O 1
ATOM 976 N N . PRO A 1 131 ? -8.007 -0.200 21.958 1.00 79.75 131 PRO A N 1
ATOM 977 C CA . PRO A 1 131 ? -7.407 0.043 20.652 1.00 79.75 131 PRO A CA 1
ATOM 978 C C . PRO A 1 131 ? -6.651 -1.191 20.150 1.00 79.75 131 PRO A C 1
ATOM 980 O O . PRO A 1 131 ? -6.053 -1.935 20.931 1.00 79.75 131 PRO A O 1
ATOM 983 N N . TYR A 1 132 ? -6.668 -1.384 18.833 1.00 85.94 132 TYR A N 1
ATOM 984 C CA . TYR A 1 132 ? -5.846 -2.388 18.162 1.00 85.94 132 TYR A CA 1
ATOM 985 C C . TYR A 1 132 ? -4.360 -2.002 18.235 1.00 85.94 132 TYR A C 1
ATOM 987 O O . TYR A 1 132 ? -4.018 -0.854 18.532 1.00 85.94 132 TYR A O 1
ATOM 995 N N . ALA A 1 133 ? -3.464 -2.950 17.951 1.00 85.00 133 ALA A N 1
ATOM 996 C CA . ALA A 1 133 ? -2.047 -2.639 17.816 1.00 85.00 133 ALA A CA 1
ATOM 997 C C . ALA A 1 133 ? -1.831 -1.610 16.683 1.00 85.00 133 ALA A C 1
ATOM 999 O O . ALA A 1 133 ? -2.510 -1.690 15.652 1.00 85.00 133 ALA A O 1
ATOM 1000 N N . PRO A 1 134 ? -0.910 -0.643 16.861 1.00 87.19 134 PRO A N 1
ATOM 1001 C CA . PRO A 1 134 ? -0.581 0.300 15.805 1.00 87.19 134 PRO A CA 1
ATOM 1002 C C . PRO A 1 134 ? 0.052 -0.429 14.620 1.00 87.19 134 PRO A C 1
ATOM 1004 O O . PRO A 1 134 ? 0.788 -1.390 14.826 1.00 87.19 134 PRO A O 1
ATOM 1007 N N . PHE A 1 135 ? -0.169 0.066 13.404 1.00 87.75 135 PHE A N 1
ATOM 1008 C CA . PHE A 1 135 ? 0.630 -0.269 12.220 1.00 87.75 135 PHE A CA 1
ATOM 1009 C C . PHE A 1 135 ? 1.171 1.010 11.571 1.00 87.75 135 PHE A C 1
ATOM 1011 O O . PHE A 1 135 ? 0.608 2.084 11.777 1.00 87.75 135 PHE A O 1
ATOM 1018 N N . TYR A 1 136 ? 2.255 0.917 10.795 1.00 88.50 136 TYR A N 1
ATOM 1019 C CA . TYR A 1 136 ? 2.911 2.094 10.214 1.00 88.50 136 TYR A CA 1
ATOM 1020 C C . TYR A 1 136 ? 2.778 2.182 8.694 1.00 88.50 136 TYR A C 1
ATOM 1022 O O . TYR A 1 136 ? 2.678 1.181 7.982 1.00 88.50 136 TYR A O 1
ATOM 1030 N N . SER A 1 137 ? 2.846 3.410 8.179 1.00 89.19 137 SER A N 1
ATOM 1031 C CA . SER A 1 137 ? 2.764 3.729 6.751 1.00 89.19 137 SER A CA 1
ATOM 1032 C C . SER A 1 137 ? 3.782 2.995 5.886 1.00 89.19 137 SER A C 1
ATOM 1034 O O . SER A 1 137 ? 3.512 2.739 4.714 1.00 89.19 137 SER A O 1
ATOM 1036 N N . ASN A 1 138 ? 4.948 2.645 6.433 1.00 87.19 138 ASN A N 1
ATOM 1037 C CA . ASN A 1 138 ? 5.985 1.957 5.672 1.00 87.19 138 ASN A CA 1
ATOM 1038 C C . ASN A 1 138 ? 5.542 0.559 5.202 1.00 87.19 138 ASN A C 1
ATOM 1040 O O . ASN A 1 138 ? 5.923 0.147 4.108 1.00 87.19 138 ASN A O 1
ATOM 1044 N N . ALA A 1 139 ? 4.643 -0.105 5.939 1.00 86.88 139 ALA A N 1
ATOM 1045 C CA . ALA A 1 139 ? 4.044 -1.381 5.534 1.00 86.88 139 ALA A CA 1
ATOM 1046 C C . ALA A 1 139 ? 3.201 -1.275 4.241 1.00 86.88 139 ALA A C 1
ATOM 1048 O O . ALA A 1 139 ? 2.882 -2.278 3.609 1.00 86.88 139 ALA A O 1
ATOM 1049 N N . LEU A 1 140 ? 2.843 -0.056 3.818 1.00 89.81 140 LEU A N 1
ATOM 1050 C CA . LEU A 1 140 ? 2.085 0.213 2.590 1.00 89.81 140 LEU A CA 1
ATOM 1051 C C . LEU A 1 140 ? 2.984 0.527 1.383 1.00 89.81 140 LEU A C 1
ATOM 1053 O O . LEU A 1 140 ? 2.472 0.688 0.266 1.00 89.81 140 LEU A O 1
ATOM 1057 N N . THR A 1 141 ? 4.297 0.664 1.603 1.00 89.75 141 THR A N 1
ATOM 1058 C CA . THR A 1 141 ? 5.283 0.937 0.554 1.00 89.75 141 THR A CA 1
ATOM 1059 C C . THR A 1 141 ? 5.367 -0.252 -0.392 1.00 89.75 141 THR A C 1
ATOM 1061 O O . THR A 1 141 ? 5.446 -1.397 0.043 1.00 89.75 141 THR A O 1
ATOM 1064 N N . ARG A 1 142 ? 5.409 0.020 -1.699 1.00 89.12 142 ARG A N 1
ATOM 1065 C CA . ARG A 1 142 ? 5.569 -1.018 -2.723 1.00 89.12 142 ARG A CA 1
ATOM 1066 C C . ARG A 1 142 ? 6.781 -0.748 -3.586 1.00 89.12 142 ARG A C 1
ATOM 1068 O O . ARG A 1 142 ? 7.119 0.402 -3.871 1.00 89.12 142 ARG A O 1
ATOM 1075 N N . THR A 1 143 ? 7.363 -1.829 -4.074 1.00 89.31 143 THR A N 1
ATOM 1076 C CA . THR A 1 143 ? 8.271 -1.795 -5.213 1.00 89.31 143 THR A CA 1
ATOM 1077 C C . THR A 1 143 ? 7.562 -2.479 -6.369 1.00 89.31 143 THR A C 1
ATOM 1079 O O . THR A 1 143 ? 7.008 -3.560 -6.200 1.00 89.31 143 THR A O 1
ATOM 1082 N N . SER A 1 144 ? 7.525 -1.833 -7.526 1.00 87.31 144 SER A N 1
ATOM 1083 C CA . SER A 1 144 ? 6.925 -2.382 -8.737 1.00 87.31 144 SER A CA 1
ATOM 1084 C C . SER A 1 144 ? 7.840 -2.153 -9.931 1.00 87.31 144 SER A C 1
ATOM 1086 O O . SER A 1 144 ? 8.741 -1.315 -9.895 1.00 87.31 144 SER A O 1
ATOM 1088 N N . THR A 1 145 ? 7.606 -2.893 -11.007 1.00 88.50 145 THR A N 1
ATOM 1089 C CA . THR A 1 145 ? 8.346 -2.736 -12.258 1.00 88.50 145 THR A CA 1
ATOM 1090 C C . THR A 1 145 ? 7.423 -2.152 -13.319 1.00 88.50 145 THR A C 1
ATOM 1092 O O . THR A 1 145 ? 6.275 -2.569 -13.479 1.00 88.50 145 THR A O 1
ATOM 1095 N N . ALA A 1 146 ? 7.899 -1.143 -14.043 1.00 87.75 146 ALA A N 1
ATOM 1096 C CA . ALA A 1 146 ? 7.098 -0.469 -15.049 1.00 87.75 146 ALA A CA 1
ATOM 1097 C C . ALA A 1 146 ? 6.788 -1.399 -16.247 1.00 87.75 146 ALA A C 1
ATOM 1099 O O . ALA A 1 146 ? 7.719 -1.960 -16.826 1.00 87.75 146 ALA A O 1
ATOM 1100 N N . PRO A 1 147 ? 5.519 -1.503 -16.703 1.00 88.31 147 PRO A N 1
ATOM 1101 C CA . PRO A 1 147 ? 5.124 -2.493 -17.714 1.00 88.31 147 PRO A CA 1
ATOM 1102 C C . PRO A 1 147 ? 5.830 -2.381 -19.070 1.00 88.31 147 PRO A C 1
ATOM 1104 O O . PRO A 1 147 ? 5.909 -3.361 -19.804 1.00 88.31 147 PRO A O 1
ATOM 1107 N N . TRP A 1 148 ? 6.358 -1.200 -19.416 1.00 88.56 148 TRP A N 1
ATOM 1108 C CA . TRP A 1 148 ? 7.088 -0.984 -20.670 1.00 88.56 148 TRP A CA 1
ATOM 1109 C C . TRP A 1 148 ? 8.381 -1.806 -20.763 1.00 88.56 148 TRP A C 1
ATOM 1111 O O . TRP A 1 148 ? 8.892 -1.980 -21.866 1.00 88.56 148 TRP A O 1
ATOM 1121 N N . VAL A 1 149 ? 8.909 -2.313 -19.640 1.00 89.19 149 VAL A N 1
ATOM 1122 C CA . VAL A 1 149 ? 10.144 -3.104 -19.645 1.00 89.19 149 VAL A CA 1
ATOM 1123 C C . VAL A 1 149 ? 9.939 -4.474 -20.276 1.00 89.19 149 VAL A C 1
ATOM 1125 O O . VAL A 1 149 ? 10.792 -4.928 -21.032 1.00 89.19 149 VAL A O 1
ATOM 1128 N N . TYR A 1 150 ? 8.791 -5.110 -20.023 1.00 86.06 150 TYR A N 1
ATOM 1129 C CA . TYR A 1 150 ? 8.509 -6.484 -20.434 1.00 86.06 150 TYR A CA 1
ATOM 1130 C C . TYR A 1 150 ? 8.667 -6.727 -21.942 1.00 86.06 150 TYR A C 1
ATOM 1132 O O . TYR A 1 150 ? 9.356 -7.683 -22.301 1.00 86.06 150 TYR A O 1
ATOM 1140 N N . PRO A 1 151 ? 8.143 -5.874 -22.850 1.00 89.19 151 PRO A N 1
ATOM 1141 C CA . PRO A 1 151 ? 8.378 -6.054 -24.283 1.00 89.19 151 PRO A CA 1
ATOM 1142 C C . PRO A 1 151 ? 9.842 -5.843 -24.713 1.00 89.19 151 PRO A C 1
ATOM 1144 O O . PRO A 1 151 ? 10.209 -6.264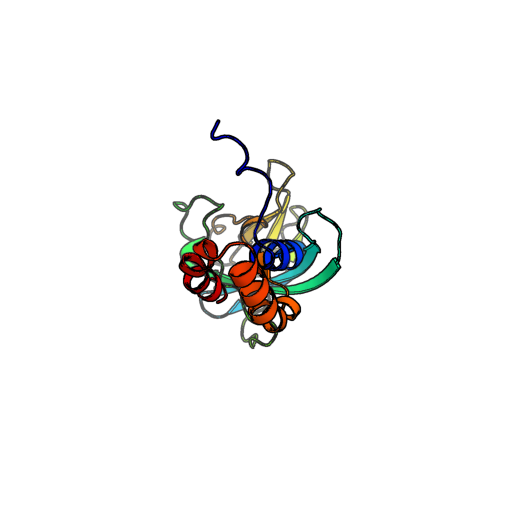 -25.807 1.00 89.19 151 PRO A O 1
ATOM 1147 N N . LEU A 1 152 ? 10.690 -5.216 -23.888 1.00 86.88 152 LEU A N 1
ATOM 1148 C CA . LEU A 1 152 ? 12.105 -4.966 -24.195 1.00 86.88 152 LEU A CA 1
ATOM 1149 C C . LEU A 1 152 ? 13.048 -6.050 -23.659 1.00 86.88 152 LEU A C 1
ATOM 1151 O O . LEU A 1 152 ? 14.172 -6.163 -24.150 1.00 86.88 152 LEU A O 1
ATOM 1155 N N . LEU A 1 153 ? 12.604 -6.868 -22.700 1.00 84.06 153 LEU A N 1
ATOM 1156 C CA . LEU A 1 153 ? 13.430 -7.922 -22.102 1.00 84.06 153 LEU A CA 1
ATOM 1157 C C . LEU A 1 153 ? 13.995 -8.916 -23.126 1.00 84.06 153 LEU A C 1
ATOM 1159 O O . LEU A 1 153 ? 15.182 -9.218 -23.025 1.00 84.06 153 LEU A O 1
ATOM 1163 N N . PRO A 1 154 ? 13.238 -9.388 -24.141 1.00 82.81 154 PRO A N 1
ATOM 1164 C CA . PRO A 1 154 ? 13.801 -10.288 -25.146 1.00 82.81 154 PRO A CA 1
ATOM 1165 C C . PRO A 1 154 ? 14.937 -9.642 -25.947 1.00 82.81 154 PRO A C 1
ATOM 1167 O O . PRO A 1 154 ? 15.916 -10.305 -26.276 1.00 82.81 154 PRO A O 1
ATOM 1170 N N . ILE A 1 155 ? 14.835 -8.339 -26.236 1.00 84.50 155 ILE A N 1
ATOM 1171 C CA . ILE A 1 155 ? 15.867 -7.592 -26.967 1.00 84.50 155 ILE A CA 1
ATOM 1172 C C . ILE A 1 155 ? 17.115 -7.450 -26.091 1.00 84.50 155 ILE A C 1
ATOM 1174 O O . ILE A 1 155 ? 18.217 -7.742 -26.552 1.00 84.50 155 ILE A O 1
ATOM 1178 N N . GLY A 1 156 ? 16.939 -7.063 -24.822 1.00 80.44 156 GLY A N 1
ATOM 1179 C CA . GLY A 1 156 ? 18.030 -6.992 -23.846 1.00 80.44 156 GLY A CA 1
ATOM 1180 C C . GLY A 1 156 ? 18.764 -8.326 -23.708 1.00 80.44 156 GLY A C 1
ATOM 1181 O O . GLY A 1 156 ? 19.988 -8.365 -23.806 1.00 80.44 156 GLY A O 1
ATOM 1182 N N . ALA A 1 157 ? 18.017 -9.429 -23.619 1.00 77.94 157 ALA A N 1
ATOM 1183 C CA . ALA A 1 157 ? 18.563 -10.778 -23.508 1.00 77.94 157 ALA A CA 1
ATOM 1184 C C . ALA A 1 157 ? 19.432 -11.179 -24.706 1.00 77.94 157 ALA A C 1
ATOM 1186 O O . ALA A 1 157 ? 20.486 -11.788 -24.536 1.00 77.94 157 ALA A O 1
ATOM 1187 N N . VAL A 1 158 ? 19.002 -10.836 -25.927 1.00 81.00 158 VAL A N 1
ATOM 1188 C CA . VAL A 1 158 ? 19.764 -11.113 -27.155 1.00 81.00 158 VAL A CA 1
ATOM 1189 C C . VAL A 1 158 ? 21.062 -10.309 -27.181 1.00 81.00 158 VAL A C 1
ATOM 1191 O O . VAL A 1 158 ? 22.105 -10.841 -27.564 1.00 81.00 158 VAL A O 1
ATOM 1194 N N . VAL A 1 159 ? 21.023 -9.046 -26.750 1.00 80.50 159 VAL A N 1
ATOM 1195 C CA . VAL A 1 159 ? 22.226 -8.207 -26.660 1.00 80.50 159 VAL A CA 1
ATOM 1196 C C . VAL A 1 159 ? 23.187 -8.757 -25.607 1.00 80.50 159 VAL A C 1
ATOM 1198 O O . VAL A 1 159 ? 24.383 -8.879 -25.878 1.00 80.50 159 VAL A O 1
ATOM 1201 N N . ASP A 1 160 ? 22.674 -9.164 -24.448 1.00 76.44 160 ASP A N 1
ATOM 1202 C CA . ASP A 1 160 ? 23.469 -9.786 -23.387 1.00 76.44 160 ASP A CA 1
ATOM 1203 C C . ASP A 1 160 ? 24.105 -11.098 -23.853 1.00 76.44 160 ASP A C 1
ATOM 1205 O O . ASP A 1 160 ? 25.297 -11.309 -23.654 1.00 76.44 160 ASP A O 1
ATOM 1209 N N . ALA A 1 161 ? 23.355 -11.942 -24.563 1.00 72.62 161 ALA A N 1
ATOM 1210 C CA . ALA A 1 161 ? 23.864 -13.176 -25.153 1.00 72.62 161 ALA A CA 1
ATOM 1211 C C . ALA A 1 161 ? 24.984 -12.939 -26.176 1.00 72.62 161 ALA A C 1
ATOM 1213 O O . ALA A 1 161 ? 25.950 -13.700 -26.223 1.00 72.62 161 ALA A O 1
ATOM 1214 N N . ALA A 1 162 ? 24.854 -11.895 -26.999 1.00 76.38 162 ALA A N 1
ATOM 1215 C CA . ALA A 1 162 ? 25.831 -11.552 -28.028 1.00 76.38 162 ALA A CA 1
ATOM 1216 C C . ALA A 1 162 ? 27.110 -10.924 -27.452 1.00 76.38 162 ALA A C 1
ATOM 1218 O O . ALA A 1 162 ? 28.181 -11.063 -28.040 1.00 76.38 162 ALA A O 1
ATOM 1219 N N . THR A 1 163 ? 27.004 -10.225 -26.320 1.00 72.19 163 THR A N 1
ATOM 1220 C CA . THR A 1 163 ? 28.118 -9.487 -25.704 1.00 72.19 163 THR A CA 1
ATOM 1221 C C . THR A 1 163 ? 28.818 -10.285 -24.608 1.00 72.19 163 THR A C 1
ATOM 1223 O O . THR A 1 163 ? 30.045 -10.248 -24.516 1.00 72.19 163 THR A O 1
ATOM 1226 N N . VAL A 1 164 ? 28.068 -11.043 -23.803 1.00 68.12 164 VAL A N 1
ATOM 1227 C CA . VAL A 1 164 ? 28.574 -11.872 -22.704 1.00 68.12 164 VAL A CA 1
ATOM 1228 C C . VAL A 1 164 ? 27.725 -13.157 -22.589 1.00 68.12 164 VAL A C 1
ATOM 1230 O O . VAL A 1 164 ? 26.816 -13.245 -21.760 1.00 68.12 164 VAL A O 1
ATOM 1233 N N . PRO A 1 165 ? 28.039 -14.213 -23.365 1.00 61.62 165 PRO A N 1
ATOM 1234 C CA . PRO A 1 165 ? 27.211 -15.423 -23.468 1.00 61.62 165 PRO A CA 1
ATOM 1235 C C . PRO A 1 165 ? 26.968 -16.156 -22.138 1.00 61.62 165 PRO A C 1
ATOM 1237 O O . PRO A 1 165 ? 25.948 -16.821 -21.973 1.00 61.62 165 PRO A O 1
ATOM 1240 N N . ILE A 1 166 ? 27.888 -16.017 -21.173 1.00 62.91 166 ILE A N 1
ATOM 1241 C CA . ILE A 1 166 ? 27.778 -16.597 -19.822 1.00 62.91 166 ILE A CA 1
ATOM 1242 C C . ILE A 1 166 ? 26.561 -16.052 -19.052 1.00 62.91 166 ILE A C 1
ATOM 1244 O O . ILE A 1 166 ? 26.083 -16.709 -18.138 1.00 62.91 166 ILE A O 1
ATOM 1248 N N . LEU A 1 167 ? 26.010 -14.891 -19.415 1.00 54.03 167 LEU A N 1
ATOM 1249 C CA . LEU A 1 167 ? 24.887 -14.289 -18.687 1.00 54.03 167 LEU A 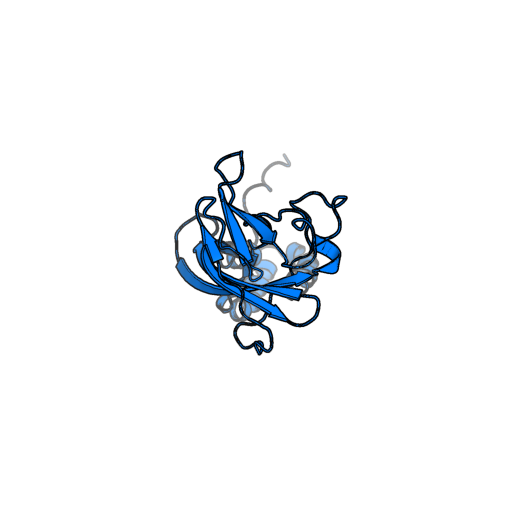CA 1
ATOM 1250 C C . LEU A 1 167 ? 23.529 -14.944 -19.001 1.00 54.03 167 LEU A C 1
ATOM 1252 O O . LEU A 1 167 ? 22.584 -14.793 -18.225 1.00 54.03 167 LEU A O 1
ATOM 1256 N N . LEU A 1 168 ? 23.440 -15.754 -20.064 1.00 53.88 168 LEU A N 1
ATOM 1257 C CA . LEU A 1 168 ? 22.234 -16.517 -20.412 1.00 53.88 168 LEU A CA 1
ATOM 1258 C C . LEU A 1 168 ? 21.828 -17.552 -19.351 1.00 53.88 168 LEU A C 1
ATOM 1260 O O . LEU A 1 168 ? 20.652 -17.907 -19.275 1.00 53.88 168 LEU A O 1
ATOM 1264 N N . THR A 1 169 ? 22.750 -18.011 -18.498 1.00 56.09 169 THR A N 1
ATOM 1265 C CA . THR A 1 169 ? 22.413 -18.943 -17.408 1.00 56.09 169 THR A CA 1
ATOM 1266 C C . THR A 1 169 ? 21.554 -18.312 -16.309 1.00 56.09 169 THR A C 1
ATOM 1268 O O . THR A 1 169 ? 20.951 -19.048 -15.533 1.00 56.09 169 THR A O 1
ATOM 1271 N N . PHE A 1 170 ? 21.456 -16.978 -16.241 1.00 53.28 170 PHE A N 1
ATOM 1272 C CA . PHE A 1 170 ? 20.686 -16.260 -15.211 1.00 53.28 170 PHE A CA 1
ATOM 1273 C C . PHE A 1 170 ? 19.341 -15.708 -15.709 1.00 53.28 170 PHE A C 1
ATOM 1275 O O . PHE A 1 170 ? 18.504 -15.310 -14.901 1.00 53.28 170 PHE A O 1
ATOM 1282 N N . PHE A 1 171 ? 19.092 -15.731 -17.022 1.00 48.38 171 PHE A N 1
ATOM 1283 C CA . PHE A 1 171 ? 17.854 -15.239 -17.632 1.00 48.38 171 PHE A CA 1
ATOM 1284 C C . PHE A 1 171 ? 16.552 -15.866 -17.080 1.00 48.38 171 PHE A C 1
ATOM 1286 O O . PHE A 1 171 ? 15.604 -15.114 -16.838 1.00 48.38 171 PHE A O 1
ATOM 1293 N N . PRO A 1 172 ? 16.463 -17.186 -16.795 1.00 52.34 172 PRO A N 1
ATOM 1294 C CA . PRO A 1 172 ? 15.226 -17.761 -16.258 1.00 52.34 172 PRO A CA 1
ATOM 1295 C C . PRO A 1 172 ? 14.899 -17.314 -14.822 1.00 52.34 172 PRO A C 1
ATOM 1297 O O . PRO A 1 172 ? 13.755 -17.452 -14.406 1.00 52.34 172 PRO A O 1
ATOM 1300 N N . VAL A 1 173 ? 15.852 -16.748 -14.070 1.00 49.75 173 VAL A N 1
ATOM 1301 C CA . VAL A 1 173 ? 15.607 -16.255 -12.700 1.00 49.75 173 VAL A CA 1
ATOM 1302 C C . VAL A 1 173 ? 14.887 -14.902 -12.710 1.00 49.75 173 VAL A C 1
ATOM 1304 O O . VAL A 1 173 ? 14.089 -14.619 -11.825 1.00 49.75 173 VAL A O 1
ATOM 1307 N N . ILE A 1 174 ? 15.113 -14.081 -13.737 1.00 49.59 174 ILE A N 1
ATOM 1308 C CA . ILE A 1 174 ? 14.585 -12.712 -13.812 1.00 49.59 174 ILE A CA 1
ATOM 1309 C C . ILE A 1 174 ? 13.093 -12.692 -14.202 1.00 49.59 174 ILE A C 1
ATOM 1311 O O . ILE A 1 174 ? 12.346 -11.827 -13.755 1.00 49.59 174 ILE A O 1
ATOM 1315 N N . LEU A 1 175 ? 12.630 -13.674 -14.984 1.00 45.25 175 LEU A N 1
ATOM 1316 C CA . LEU A 1 175 ? 11.221 -13.793 -15.391 1.00 45.25 175 LEU A CA 1
ATOM 1317 C C . LEU A 1 175 ? 10.288 -14.286 -14.269 1.00 45.25 175 LEU A C 1
ATOM 1319 O O . LEU A 1 175 ? 9.078 -14.143 -14.392 1.00 4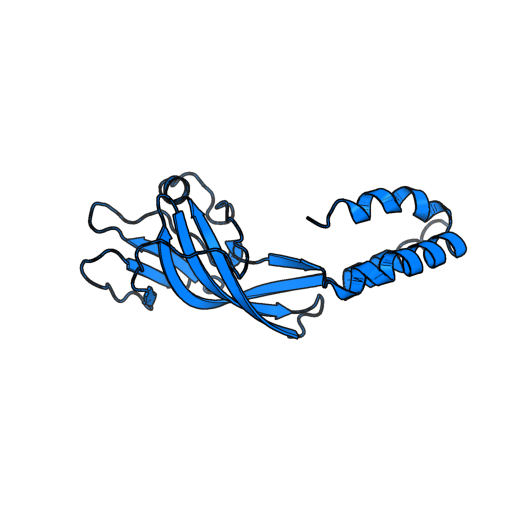5.25 175 LEU A O 1
ATOM 1323 N N . LEU A 1 176 ? 10.833 -14.847 -13.185 1.00 42.97 176 LEU A N 1
ATOM 1324 C CA . LEU A 1 176 ? 10.070 -15.440 -12.076 1.00 42.97 176 LEU A CA 1
ATOM 1325 C C . LEU A 1 176 ? 9.769 -14.463 -10.922 1.00 42.97 176 LEU A C 1
ATOM 1327 O O . LEU A 1 176 ? 9.058 -14.834 -9.998 1.00 42.97 176 LEU A O 1
ATOM 1331 N N . ILE A 1 177 ? 10.295 -13.233 -10.962 1.00 43.94 177 ILE A N 1
ATOM 1332 C CA . ILE A 1 177 ? 10.134 -12.211 -9.900 1.00 43.94 177 ILE A CA 1
ATOM 1333 C C . ILE A 1 177 ? 9.019 -11.196 -10.263 1.00 43.94 177 ILE A C 1
ATOM 1335 O O . ILE A 1 177 ? 8.839 -10.178 -9.605 1.00 43.94 177 ILE A O 1
ATOM 1339 N N . GLY A 1 178 ? 8.277 -11.447 -11.345 1.00 34.97 178 GLY A N 1
ATOM 1340 C CA . GLY A 1 178 ? 7.293 -10.527 -11.921 1.00 34.97 178 GLY A CA 1
ATOM 1341 C C . GLY A 1 178 ? 5.825 -10.800 -11.585 1.00 34.97 178 GLY A C 1
ATOM 1342 O O . GLY A 1 178 ? 4.995 -10.406 -12.400 1.00 34.97 178 GLY A O 1
ATOM 1343 N N . ASP A 1 179 ? 5.521 -11.448 -10.455 1.00 34.22 179 ASP A N 1
ATOM 1344 C CA . ASP A 1 179 ? 4.159 -11.578 -9.897 1.00 34.22 179 ASP A CA 1
ATOM 1345 C C . ASP A 1 179 ? 4.085 -10.958 -8.492 1.00 34.22 179 ASP A C 1
ATOM 1347 O O . ASP A 1 179 ? 4.924 -11.326 -7.634 1.00 34.22 179 ASP A O 1
#

Foldseek 3Di:
DPPDPPPDDFLLVVLQLQQKKKWAFDAWDWWFDDPQKIKTWTKTFIAHPVRDTPDIDIWIKIFGNVQLQDPPDDQLPGDIHTDDPPDDDDGGIAAEAEDPPDPPDDKHWYWYQDPVNPWIWIWTDHPPDDITHIHTRNNVMDMAGHPVSVVCNVVSLVRCCVPPVVCNVCSVVVVVVHD

Secondary structure (DSSP, 8-state):
-----SS---HHHHHHHHHEEEEEEEEEEEEEEETTEEEEEEEEEEE-TT--EEEEEEEEEEEEHHHHT-TTS-GGG--EEEE-TT----SEE--EEETT----SS-EEEEEE-TTSSSEEEEEE-TTSSPPPPEEGGGG-EEEE-GGGGGGHHHHHHHHHHH-GGGGGGHHHHTTS--

pLDDT: mean 79.54, std 15.97, range [33.19, 95.94]

Radius of gyration: 21.1 Å; chains: 1; bounding box: 63×34×52 Å

Sequence (179 aa):
MLLALGSAGCVTGHLFDAALRREQPVSYHDALIDGDRLVLGYTALVTNDSGKALGRKERRAALSLTDLRRHDLPVEAFPVEHLADDSPLTGRRLPLATDGREVGSPAYLAIEAAPDGRETSFVLHDSSGGPYAPFYSNALTRTSTAPWVYPLLPIGAVVDAATVPILLTFFPVILLIGD